Protein AF-A0AAN0JQT1-F1 (afdb_monomer_lite)

Secondary structure (DSSP, 8-state):
-EEE-HHHHHHHT--TTEEEEEEE--TT--HHHHHHHHHHHEEEEEETTEEEEEESSTTPEEEEEEETTT-PPPPTTS--HHHHHHHHHHHHSEEE-TTT--EEEE-SEEEEEE---TTSTTPPPPPHHHHT-

Structure (mmCIF, N/CA/C/O backbone):
data_AF-A0AAN0JQT1-F1
#
_entry.id   AF-A0AAN0JQT1-F1
#
loop_
_atom_site.group_PDB
_atom_site.id
_atom_site.type_symbol
_atom_site.label_atom_id
_atom_site.label_alt_id
_atom_site.label_comp_id
_atom_site.label_asym_id
_atom_site.label_entity_id
_atom_site.label_seq_id
_atom_site.pdbx_PDB_ins_code
_atom_site.Cartn_x
_atom_site.Cartn_y
_atom_site.Cartn_z
_atom_site.occupancy
_atom_site.B_iso_or_equiv
_atom_site.auth_seq_id
_atom_site.auth_comp_id
_atom_site.auth_asym_id
_atom_site.auth_atom_id
_atom_site.pdbx_PDB_model_num
ATOM 1 N N . MET A 1 1 ? -3.240 -10.268 -4.493 1.00 65.81 1 MET A N 1
ATOM 2 C CA . MET A 1 1 ? -3.786 -9.223 -5.390 1.00 65.81 1 MET A CA 1
ATOM 3 C C . MET A 1 1 ? -4.212 -9.905 -6.681 1.00 65.81 1 MET A C 1
ATOM 5 O O . MET A 1 1 ? -3.514 -10.810 -7.110 1.00 65.81 1 MET A O 1
ATOM 9 N N . VAL A 1 2 ? -5.335 -9.538 -7.304 1.00 66.88 2 VAL A N 1
ATOM 10 C CA . VAL A 1 2 ? -5.690 -10.120 -8.619 1.00 66.88 2 VAL A CA 1
ATOM 11 C C . VAL A 1 2 ? -5.024 -9.287 -9.711 1.00 66.88 2 VAL A C 1
ATOM 13 O O . VAL A 1 2 ? -5.159 -8.068 -9.679 1.00 66.88 2 VAL A O 1
ATOM 16 N N . ILE A 1 3 ? -4.295 -9.911 -10.641 1.00 67.81 3 ILE A N 1
ATOM 17 C CA . ILE A 1 3 ? -3.689 -9.232 -11.798 1.00 67.81 3 ILE A CA 1
ATOM 18 C C . ILE A 1 3 ? -4.340 -9.762 -13.075 1.00 67.81 3 ILE A C 1
ATOM 20 O O . ILE A 1 3 ? -4.344 -10.971 -13.293 1.00 67.81 3 ILE A O 1
ATOM 24 N N . SER A 1 4 ? -4.898 -8.877 -13.900 1.00 66.50 4 SER A N 1
ATOM 25 C CA . SER A 1 4 ? -5.534 -9.239 -15.175 1.00 66.50 4 SER A CA 1
ATOM 26 C C . SER A 1 4 ? -5.553 -8.042 -16.135 1.00 66.50 4 SER A C 1
ATOM 28 O O . SER A 1 4 ? -4.981 -6.993 -15.844 1.00 66.50 4 SER A O 1
ATOM 30 N N . ASP A 1 5 ? -6.196 -8.181 -17.288 1.00 66.06 5 ASP A N 1
ATOM 31 C CA . ASP A 1 5 ? -6.420 -7.072 -18.212 1.00 66.06 5 ASP A CA 1
ATOM 32 C C . ASP A 1 5 ? -7.371 -6.024 -17.596 1.00 66.06 5 ASP A C 1
ATOM 34 O O . ASP A 1 5 ? -8.374 -6.360 -16.951 1.00 66.06 5 ASP A O 1
ATOM 38 N N . ALA A 1 6 ? -7.070 -4.738 -17.810 1.00 65.88 6 ALA A N 1
ATOM 39 C CA . ALA A 1 6 ? -7.851 -3.618 -17.287 1.00 65.88 6 ALA A CA 1
ATOM 40 C C . ALA A 1 6 ? -9.333 -3.674 -17.694 1.00 65.88 6 ALA A C 1
ATOM 42 O O . ALA A 1 6 ? -10.205 -3.297 -16.907 1.00 65.88 6 ALA A O 1
ATOM 43 N N . SER A 1 7 ? -9.620 -4.127 -18.916 1.00 64.44 7 SER A N 1
ATOM 44 C CA . SER A 1 7 ? -10.976 -4.229 -19.459 1.00 64.44 7 SER A CA 1
ATOM 45 C C . SER A 1 7 ? -11.782 -5.359 -18.810 1.00 64.44 7 SER A C 1
ATOM 47 O O . SER A 1 7 ? -12.962 -5.174 -18.512 1.00 64.44 7 SER A O 1
ATOM 49 N N . VAL A 1 8 ? -11.134 -6.481 -18.482 1.00 65.81 8 VAL A N 1
ATOM 50 C CA . VAL A 1 8 ? -11.758 -7.627 -17.799 1.00 65.81 8 VAL A CA 1
ATOM 51 C C . VAL A 1 8 ? -12.119 -7.267 -16.358 1.00 65.81 8 VAL A C 1
ATOM 53 O O . VAL A 1 8 ? -13.237 -7.510 -15.911 1.00 65.81 8 VAL A O 1
ATOM 56 N N . ILE A 1 9 ? -11.201 -6.614 -15.645 1.00 67.44 9 ILE A N 1
ATOM 57 C CA . ILE A 1 9 ? -11.395 -6.235 -14.240 1.00 67.44 9 ILE A CA 1
ATOM 58 C C . ILE A 1 9 ? -12.515 -5.206 -14.072 1.00 67.44 9 ILE A C 1
ATOM 60 O O . ILE A 1 9 ? -13.310 -5.296 -13.138 1.00 67.44 9 ILE A O 1
ATOM 64 N N . LYS A 1 10 ? -12.591 -4.211 -14.962 1.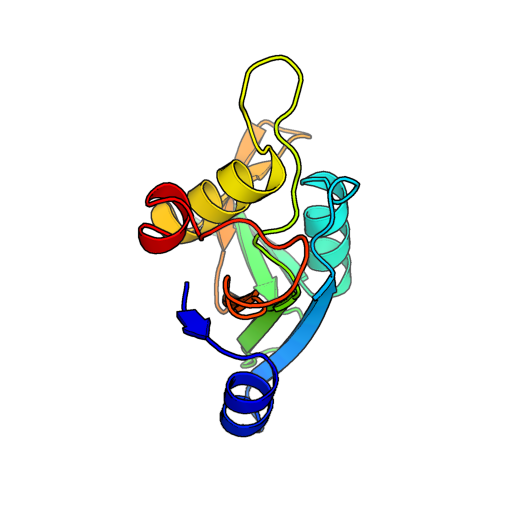00 65.00 10 LYS A N 1
ATOM 65 C CA . LYS A 1 10 ? -13.606 -3.151 -14.867 1.00 65.00 10 LYS A CA 1
ATOM 66 C C . LYS A 1 10 ? -15.032 -3.695 -14.997 1.00 65.00 10 LYS A C 1
ATOM 68 O O . LYS A 1 10 ? -15.920 -3.165 -14.334 1.00 65.00 10 LYS A O 1
ATOM 73 N N . ASN A 1 11 ? -15.232 -4.756 -15.780 1.00 62.44 11 ASN A N 1
ATOM 74 C CA . ASN A 1 11 ? -16.537 -5.403 -15.931 1.00 62.44 11 ASN A CA 1
ATOM 75 C C . ASN A 1 11 ? -16.936 -6.242 -14.705 1.00 62.44 11 ASN A C 1
ATOM 77 O O . ASN A 1 11 ? -18.116 -6.308 -14.385 1.00 62.44 11 ASN A O 1
ATOM 81 N N . ASP A 1 12 ? -15.975 -6.830 -13.989 1.00 63.16 12 ASP A N 1
ATOM 82 C CA . ASP A 1 12 ? -16.243 -7.722 -12.846 1.00 63.16 12 ASP A CA 1
ATOM 83 C C . ASP A 1 12 ? -16.406 -6.969 -11.504 1.00 63.16 12 ASP A C 1
ATOM 85 O O . ASP A 1 12 ? -16.898 -7.487 -10.499 1.00 63.16 12 ASP A O 1
ATOM 89 N N . LEU A 1 13 ? -16.010 -5.693 -11.470 1.00 66.94 13 LEU A N 1
ATOM 90 C CA . LEU A 1 13 ? -16.080 -4.844 -10.278 1.00 66.94 13 LEU A CA 1
ATOM 91 C C . LEU A 1 13 ? -17.415 -4.099 -10.099 1.00 66.94 13 LEU A C 1
ATOM 93 O O . LEU A 1 13 ? -17.560 -3.357 -9.126 1.00 66.94 13 LEU A O 1
ATOM 97 N N . SER A 1 14 ? -18.405 -4.291 -10.976 1.00 61.19 14 SER A N 1
ATOM 98 C CA . SER A 1 14 ? -19.648 -3.500 -11.013 1.00 61.19 14 SER A CA 1
ATOM 99 C C . SER A 1 14 ? -20.701 -3.852 -9.942 1.00 61.19 14 SER A C 1
ATOM 101 O O . SER A 1 14 ? -21.896 -3.654 -10.152 1.00 61.19 14 SER A O 1
ATOM 103 N N . THR A 1 15 ? -20.300 -4.358 -8.774 1.00 66.62 15 THR A N 1
ATOM 104 C CA . THR A 1 15 ? -21.221 -4.665 -7.663 1.00 66.62 15 THR A CA 1
ATOM 105 C C . THR A 1 15 ? -21.471 -3.437 -6.780 1.00 66.62 15 THR A C 1
ATOM 107 O O . THR A 1 15 ? -20.522 -2.745 -6.416 1.00 66.62 15 THR A O 1
ATOM 110 N N . VAL A 1 16 ? -22.722 -3.213 -6.356 1.00 65.75 16 VAL A N 1
ATOM 111 C CA . VAL A 1 16 ? -23.180 -2.032 -5.580 1.00 65.75 16 VAL A CA 1
ATOM 112 C C . VAL A 1 16 ? -22.394 -1.798 -4.272 1.00 65.75 16 VAL A C 1
ATOM 114 O O . VAL A 1 16 ? -22.278 -0.665 -3.801 1.00 65.75 16 VAL A O 1
ATOM 117 N N . GLU A 1 17 ? -21.801 -2.848 -3.703 1.00 80.38 17 GLU A N 1
ATOM 118 C CA . GLU A 1 17 ? -21.075 -2.813 -2.424 1.00 80.38 17 GLU A CA 1
ATOM 119 C C . GLU A 1 17 ? -19.594 -2.413 -2.540 1.00 80.38 17 GLU A C 1
ATOM 121 O O . GLU A 1 17 ? -18.923 -2.216 -1.523 1.00 80.38 17 GLU A O 1
ATOM 126 N N . LYS A 1 18 ? -19.064 -2.269 -3.763 1.00 84.38 18 LYS A N 1
ATOM 127 C CA . LYS A 1 18 ? -17.655 -1.932 -4.009 1.00 84.38 18 LYS A CA 1
ATOM 128 C C . LYS A 1 18 ? -17.524 -0.510 -4.547 1.00 84.38 18 LYS A C 1
ATOM 130 O O . LYS A 1 18 ? -18.144 -0.133 -5.537 1.00 84.38 18 LYS A O 1
ATOM 135 N N . LYS A 1 19 ? -16.654 0.287 -3.928 1.00 88.75 19 LYS A N 1
ATOM 136 C CA . LYS A 1 19 ? -16.169 1.554 -4.478 1.00 88.75 19 LYS A CA 1
ATOM 137 C C . LYS A 1 19 ? -14.829 1.300 -5.154 1.00 88.75 19 LYS A C 1
ATOM 139 O O . LYS A 1 19 ? -13.845 1.016 -4.480 1.00 88.75 19 LYS A O 1
ATOM 144 N N . VAL A 1 20 ? -14.783 1.432 -6.475 1.00 88.38 20 VAL A N 1
ATOM 145 C CA . VAL A 1 20 ? -13.533 1.321 -7.237 1.00 88.38 20 VAL A CA 1
ATOM 146 C C . VAL A 1 20 ? -12.851 2.683 -7.306 1.00 88.38 20 VAL A C 1
ATOM 148 O O . VAL A 1 20 ? -13.480 3.687 -7.649 1.00 88.38 20 VAL A O 1
ATOM 151 N N . VAL A 1 21 ? -11.562 2.713 -6.985 1.00 88.75 21 VAL A N 1
ATOM 152 C CA . VAL A 1 21 ? -10.700 3.890 -7.086 1.00 88.75 21 VAL A CA 1
ATOM 153 C C . VAL A 1 21 ? -9.506 3.537 -7.958 1.00 88.75 21 VAL A C 1
ATOM 155 O O . VAL A 1 21 ? -8.731 2.640 -7.633 1.00 88.75 21 VAL A O 1
ATOM 158 N N . GLY A 1 22 ? -9.361 4.255 -9.071 1.00 84.88 22 GLY A N 1
ATOM 159 C CA . GLY A 1 22 ? -8.228 4.106 -9.975 1.00 84.88 22 GLY A CA 1
ATOM 160 C C . GLY A 1 22 ? -6.960 4.756 -9.423 1.00 84.88 22 GLY A C 1
ATOM 161 O O . GLY A 1 22 ? -6.973 5.910 -8.987 1.00 84.88 22 GLY A O 1
ATOM 162 N N . LEU A 1 23 ? -5.859 4.019 -9.492 1.00 84.44 23 LEU A N 1
ATOM 163 C CA . LEU A 1 23 ? -4.500 4.475 -9.262 1.00 84.44 23 LEU A CA 1
ATOM 164 C C . LEU A 1 23 ? -3.683 4.141 -10.510 1.00 84.44 23 LEU A C 1
ATOM 166 O O . LEU A 1 23 ? -3.489 2.972 -10.823 1.00 84.44 23 LEU A O 1
ATOM 170 N N . ASN A 1 24 ? -3.187 5.157 -11.210 1.00 81.56 24 ASN A N 1
ATOM 171 C CA . ASN A 1 24 ? -2.213 4.936 -12.273 1.00 81.56 24 ASN A CA 1
ATOM 172 C C . ASN A 1 24 ? -0.828 4.745 -11.625 1.00 81.56 24 ASN A C 1
ATOM 174 O O . ASN A 1 24 ? -0.325 5.639 -10.932 1.00 81.56 24 ASN A O 1
ATOM 178 N N . VAL A 1 25 ? -0.264 3.544 -11.760 1.00 74.56 25 VAL A N 1
ATOM 179 C CA . VAL A 1 25 ? 1.033 3.186 -11.191 1.00 74.56 25 VAL A CA 1
ATOM 180 C C . VAL A 1 25 ? 2.108 3.434 -12.246 1.00 74.56 25 VAL A C 1
ATOM 182 O O . VAL A 1 25 ? 2.222 2.717 -13.228 1.00 74.56 25 VAL A O 1
ATOM 185 N N . SER A 1 26 ? 2.935 4.447 -12.008 1.00 73.19 26 SER A N 1
ATOM 186 C CA . SER A 1 26 ? 4.050 4.840 -12.870 1.00 73.19 26 SER A CA 1
ATOM 187 C C . SER A 1 26 ? 5.366 4.837 -12.086 1.00 73.19 26 SER A C 1
ATOM 189 O O . SER A 1 26 ? 5.381 4.616 -10.872 1.00 73.19 26 SER A O 1
ATOM 191 N N . SER A 1 27 ? 6.483 5.137 -12.753 1.00 66.12 27 SER A N 1
ATOM 192 C CA . SER A 1 27 ? 7.791 5.331 -12.107 1.00 66.12 27 SER A CA 1
ATOM 193 C C . SER A 1 27 ? 7.820 6.493 -11.103 1.00 66.12 27 SER A C 1
ATOM 195 O O . SER A 1 27 ? 8.666 6.501 -10.214 1.00 66.12 27 SER A O 1
ATOM 197 N N . ALA A 1 28 ? 6.872 7.433 -11.185 1.00 70.38 28 ALA A N 1
ATOM 198 C CA . ALA A 1 28 ? 6.717 8.524 -10.222 1.00 70.38 28 ALA A CA 1
ATOM 199 C C . ALA A 1 28 ? 5.774 8.182 -9.052 1.00 70.38 28 ALA A C 1
ATOM 201 O O . ALA A 1 28 ? 5.615 8.986 -8.132 1.00 70.38 28 ALA A O 1
ATOM 202 N N . THR A 1 29 ? 5.118 7.016 -9.069 1.00 80.12 29 THR A N 1
ATOM 203 C CA . THR A 1 29 ? 4.157 6.650 -8.025 1.00 80.12 29 THR A CA 1
ATOM 204 C C . THR A 1 29 ? 4.892 6.199 -6.766 1.00 80.12 29 THR A C 1
ATOM 206 O O . THR A 1 29 ? 5.554 5.162 -6.751 1.00 80.12 29 THR A O 1
ATOM 209 N N . THR A 1 30 ? 4.740 6.959 -5.683 1.00 86.31 30 THR A N 1
ATOM 210 C CA . THR A 1 30 ? 5.376 6.678 -4.393 1.00 86.31 30 THR A CA 1
ATOM 211 C C . THR A 1 30 ? 4.366 6.159 -3.356 1.00 86.31 30 THR A C 1
ATOM 213 O O . THR A 1 30 ? 3.160 6.390 -3.504 1.00 86.31 30 THR A O 1
ATOM 216 N N . PRO A 1 31 ? 4.812 5.460 -2.291 1.00 88.94 31 PRO A N 1
ATOM 217 C CA . PRO A 1 31 ? 3.937 5.033 -1.193 1.00 88.94 31 PRO A CA 1
ATOM 218 C C . PRO A 1 31 ? 3.101 6.171 -0.594 1.00 88.94 31 PRO A C 1
ATOM 220 O O . PRO A 1 31 ? 1.939 5.980 -0.251 1.00 88.94 31 PRO A O 1
ATOM 223 N N . GLU A 1 32 ? 3.656 7.379 -0.538 1.00 89.06 32 GLU A N 1
ATOM 224 C CA . GLU A 1 32 ? 2.999 8.560 0.016 1.00 89.06 32 GLU A CA 1
ATOM 225 C C . GLU A 1 32 ? 1.783 8.992 -0.822 1.00 89.06 32 GLU A C 1
ATOM 227 O O . GLU A 1 32 ? 0.788 9.461 -0.272 1.00 89.06 32 GLU A O 1
ATOM 232 N N . LEU A 1 33 ? 1.807 8.794 -2.148 1.00 88.62 33 LEU A N 1
ATOM 233 C CA . LEU A 1 33 ? 0.634 9.035 -2.998 1.00 88.62 33 LEU A CA 1
ATOM 234 C C . LEU A 1 33 ? -0.494 8.044 -2.704 1.00 88.62 33 LEU A C 1
ATOM 236 O O . LEU A 1 33 ? -1.663 8.428 -2.729 1.00 88.62 33 LEU A O 1
ATOM 240 N N . LEU A 1 34 ? -0.156 6.788 -2.408 1.00 90.19 34 LEU A N 1
ATOM 241 C CA . LEU A 1 34 ? -1.138 5.785 -2.010 1.00 90.19 34 LEU A CA 1
ATOM 242 C C . LEU A 1 34 ? -1.731 6.105 -0.629 1.00 90.19 34 LEU A C 1
ATOM 244 O O . LEU A 1 34 ? -2.948 6.053 -0.473 1.00 90.19 34 LEU A O 1
ATOM 248 N N . LEU A 1 35 ? -0.904 6.518 0.336 1.00 92.62 35 LEU A N 1
ATOM 249 C CA . LEU A 1 35 ? -1.375 6.970 1.651 1.00 92.62 35 LEU A CA 1
ATOM 250 C C . LEU A 1 35 ? -2.351 8.149 1.531 1.00 92.62 35 LEU A C 1
ATOM 252 O O . LEU A 1 35 ? -3.447 8.081 2.071 1.00 92.62 35 LEU A O 1
ATOM 256 N N . LYS A 1 36 ? -2.046 9.153 0.697 1.00 91.69 36 LYS A N 1
ATOM 257 C CA . LYS A 1 36 ? -2.981 10.261 0.418 1.00 91.69 36 LYS A CA 1
ATOM 258 C C . LYS A 1 36 ? -4.319 9.795 -0.161 1.00 91.69 36 LYS A C 1
ATOM 260 O O . LYS A 1 36 ? -5.348 10.427 0.074 1.00 91.69 36 LYS A O 1
ATOM 265 N N . ARG A 1 37 ? -4.330 8.717 -0.956 1.00 91.75 37 ARG A N 1
ATOM 266 C CA . ARG A 1 37 ? -5.584 8.117 -1.443 1.00 91.75 37 ARG A CA 1
ATOM 267 C C . ARG A 1 37 ? -6.342 7.450 -0.305 1.00 91.75 37 ARG A C 1
ATOM 269 O O . ARG A 1 37 ? -7.556 7.615 -0.244 1.00 91.75 37 ARG A O 1
ATOM 276 N N . PHE A 1 38 ? -5.656 6.739 0.585 1.00 93.88 38 PHE A N 1
ATOM 277 C CA . PHE A 1 38 ? -6.297 6.191 1.773 1.00 93.88 38 PHE A CA 1
ATOM 278 C C . PHE A 1 38 ? -6.896 7.284 2.647 1.00 93.88 38 PHE A C 1
ATOM 280 O O . PHE A 1 38 ? -8.078 7.191 2.945 1.00 93.88 38 PHE A O 1
ATOM 287 N N . ASP A 1 39 ? -6.165 8.356 2.937 1.00 93.25 39 ASP A N 1
ATOM 288 C CA . ASP A 1 39 ? -6.665 9.466 3.759 1.00 93.25 39 ASP A CA 1
ATOM 289 C C . ASP A 1 39 ? -7.912 10.140 3.158 1.00 93.25 39 ASP A C 1
ATOM 291 O O . ASP A 1 39 ? -8.736 10.698 3.876 1.00 93.25 39 ASP A O 1
ATOM 295 N N . HIS A 1 40 ? -8.077 10.083 1.833 1.00 94.75 40 HIS A N 1
ATOM 296 C CA . HIS A 1 40 ? -9.256 10.620 1.156 1.00 94.75 40 HIS A CA 1
ATOM 297 C C . HIS A 1 40 ? -10.485 9.692 1.211 1.00 94.75 40 HIS A C 1
ATOM 299 O O . HIS A 1 40 ? -11.614 10.178 1.191 1.00 94.75 40 HIS A O 1
ATOM 305 N N . TYR A 1 41 ? -10.292 8.368 1.222 1.00 95.25 41 TYR A N 1
ATOM 306 C CA . TYR A 1 41 ? -11.383 7.383 1.104 1.00 95.25 41 TYR A CA 1
ATOM 307 C C . TYR A 1 41 ? -11.638 6.558 2.373 1.00 95.25 41 TYR A C 1
ATOM 309 O O . TYR A 1 41 ? -12.640 5.840 2.444 1.00 95.25 41 TYR A O 1
ATOM 317 N N . CYS A 1 42 ? -10.719 6.605 3.331 1.00 96.31 42 CYS A N 1
ATOM 318 C CA . CYS A 1 42 ? -10.694 5.772 4.522 1.00 96.31 42 CYS A CA 1
ATOM 319 C C . CYS A 1 42 ? -10.592 6.619 5.788 1.00 96.31 42 CYS A C 1
ATOM 321 O O . CYS A 1 42 ? -10.156 7.766 5.778 1.00 96.31 42 CYS A O 1
ATOM 323 N N . GLU A 1 43 ? -10.954 5.996 6.900 1.00 96.31 43 GLU A N 1
ATOM 324 C CA . GLU A 1 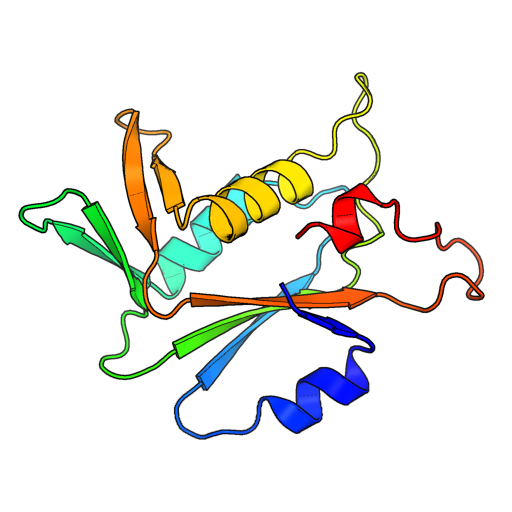43 ? -10.804 6.533 8.243 1.00 96.31 43 GLU A CA 1
ATOM 325 C C . GLU A 1 43 ? -9.979 5.579 9.097 1.00 96.31 43 GLU A C 1
ATOM 327 O O . GLU A 1 43 ? -10.098 4.355 8.980 1.00 96.31 43 GLU A O 1
ATOM 332 N N . TYR A 1 44 ? -9.197 6.155 10.006 1.00 95.75 44 TYR A N 1
ATOM 333 C CA . TYR A 1 44 ? -8.458 5.425 11.027 1.00 95.75 44 TYR A CA 1
ATOM 334 C C . TYR A 1 44 ? -9.285 5.373 12.309 1.00 95.75 44 TYR A C 1
ATOM 336 O O . TYR A 1 44 ? -9.760 6.394 12.807 1.00 95.75 44 TYR A O 1
ATOM 344 N N . LYS A 1 45 ? -9.443 4.177 12.869 1.00 94.56 45 LYS A N 1
ATOM 345 C CA . LYS A 1 45 ? -10.183 3.926 14.104 1.00 94.56 45 LYS A CA 1
ATOM 346 C C . LYS A 1 45 ? -9.289 3.173 15.073 1.00 94.56 45 LYS A C 1
ATOM 348 O O . LYS A 1 45 ? -8.602 2.225 14.699 1.00 94.56 45 LYS A O 1
ATOM 353 N N . ARG A 1 46 ? -9.292 3.603 16.334 1.00 94.00 46 ARG A N 1
ATOM 354 C CA . ARG A 1 46 ? -8.623 2.866 17.408 1.00 94.00 46 ARG A CA 1
ATOM 355 C C . ARG A 1 46 ? -9.504 1.696 17.823 1.00 94.00 46 ARG A C 1
ATOM 357 O O . ARG A 1 46 ? -10.671 1.888 18.150 1.00 94.00 46 ARG A O 1
ATOM 364 N N . ALA A 1 47 ? -8.924 0.509 17.817 1.00 90.31 47 ALA A N 1
ATOM 365 C CA . ALA A 1 47 ? -9.522 -0.731 18.269 1.00 90.31 47 ALA A CA 1
ATOM 366 C C . ALA A 1 47 ? -8.664 -1.337 19.398 1.00 90.31 47 ALA A C 1
ATOM 368 O O . ALA A 1 47 ? -7.495 -0.972 19.553 1.00 90.31 47 ALA A O 1
ATOM 369 N N . PRO A 1 48 ? -9.204 -2.275 20.195 1.00 90.19 48 PRO A N 1
ATOM 370 C CA . PRO A 1 48 ? -8.448 -2.924 21.271 1.00 90.19 48 PRO A CA 1
ATOM 371 C C . PRO A 1 48 ? -7.162 -3.623 20.801 1.00 90.19 48 PRO A C 1
ATOM 373 O O . PRO A 1 48 ? -6.218 -3.762 21.569 1.00 90.19 48 PRO A O 1
ATOM 376 N N . ASN A 1 49 ? -7.121 -4.051 19.537 1.00 87.88 49 ASN A N 1
ATOM 377 C CA . ASN A 1 49 ? -5.997 -4.740 18.902 1.00 87.88 49 ASN A CA 1
ATOM 378 C C . ASN A 1 49 ? -5.064 -3.812 18.097 1.00 87.88 49 ASN A C 1
ATOM 380 O O . ASN A 1 49 ? -4.156 -4.307 17.433 1.00 87.88 49 ASN A O 1
ATOM 384 N N . GLY A 1 50 ? -5.268 -2.492 18.142 1.00 92.19 50 GLY A N 1
ATOM 385 C CA . GLY A 1 50 ? -4.429 -1.516 17.445 1.00 92.19 50 GLY A CA 1
ATOM 386 C C . GLY A 1 50 ? -5.224 -0.520 16.609 1.00 92.19 50 GLY A C 1
ATOM 387 O O . GLY A 1 50 ? -6.391 -0.237 16.877 1.00 92.19 50 GLY A O 1
ATOM 388 N N . VAL A 1 51 ? -4.577 0.057 15.599 1.00 96.81 51 VAL A N 1
ATOM 389 C CA . VAL A 1 51 ? -5.222 1.000 14.680 1.00 96.81 51 VAL A CA 1
ATOM 390 C C . VAL A 1 51 ? -5.734 0.235 13.466 1.00 96.81 51 VAL A C 1
ATOM 392 O O . VAL A 1 51 ? -4.996 -0.530 12.846 1.00 96.81 51 VAL A O 1
ATOM 395 N N . VAL A 1 52 ? -6.998 0.456 13.120 1.00 96.62 52 VAL A N 1
ATOM 396 C CA . VAL A 1 52 ? -7.640 -0.115 11.935 1.00 96.62 52 VAL A CA 1
ATOM 397 C C . VAL A 1 52 ? -7.976 1.009 10.969 1.00 96.62 52 VAL A C 1
ATOM 399 O O . VAL A 1 52 ? -8.576 2.007 11.361 1.00 96.62 52 VAL A O 1
ATOM 402 N N . MET A 1 53 ? -7.616 0.842 9.704 1.00 96.69 53 MET A N 1
ATOM 403 C CA . MET A 1 53 ? -8.012 1.721 8.615 1.00 96.69 53 MET A CA 1
ATOM 404 C C . MET A 1 53 ? -9.011 1.003 7.714 1.00 96.69 53 MET A C 1
ATOM 406 O O . MET A 1 53 ? -8.745 -0.093 7.217 1.00 96.69 53 MET A O 1
ATOM 410 N N . ALA A 1 54 ? -10.157 1.632 7.481 1.00 96.19 54 ALA A N 1
ATOM 411 C CA . ALA A 1 54 ? -11.208 1.077 6.638 1.00 96.19 54 ALA A CA 1
ATOM 412 C C . ALA A 1 54 ? -11.927 2.185 5.855 1.00 96.19 54 ALA A C 1
ATOM 414 O O . ALA A 1 54 ? -11.853 3.348 6.257 1.00 96.19 54 ALA A O 1
ATOM 415 N N . PRO A 1 55 ? -12.655 1.860 4.772 1.00 96.19 55 PRO A N 1
ATOM 416 C CA . PRO A 1 55 ? -13.403 2.849 4.004 1.00 96.19 55 PRO A CA 1
ATOM 417 C C . PRO A 1 55 ? -14.371 3.637 4.892 1.00 96.19 55 PRO A C 1
ATOM 419 O O . PRO A 1 55 ? -15.085 3.045 5.706 1.00 96.19 55 PRO A O 1
ATOM 422 N N . SER A 1 56 ? -14.429 4.958 4.703 1.00 95.00 56 SER A N 1
ATOM 423 C CA . SER A 1 56 ? -15.312 5.848 5.478 1.00 95.00 56 SER A CA 1
ATOM 424 C C . SER A 1 56 ? -16.793 5.521 5.255 1.00 95.00 56 SER A C 1
ATOM 426 O O . SER A 1 56 ? -17.638 5.732 6.121 1.00 95.00 56 SER A O 1
ATOM 428 N N . GLN A 1 57 ? -17.128 4.960 4.087 1.00 90.75 57 GLN A N 1
ATOM 429 C CA . GLN A 1 57 ? -18.479 4.488 3.793 1.00 90.75 57 GLN A CA 1
ATOM 430 C C . GLN A 1 57 ? -18.739 3.149 4.498 1.00 90.75 57 GLN A C 1
ATOM 432 O O . GLN A 1 57 ? -18.157 2.120 4.150 1.00 90.75 57 GLN A O 1
ATOM 437 N N . LEU A 1 58 ? -19.652 3.167 5.472 1.00 88.50 58 LEU A N 1
ATOM 438 C CA . LEU A 1 58 ? -20.092 1.982 6.208 1.00 88.50 58 LEU A CA 1
ATOM 439 C C . LEU A 1 58 ? -20.603 0.880 5.271 1.00 88.50 58 LEU A C 1
ATOM 441 O O . LEU A 1 58 ? -21.332 1.141 4.316 1.00 88.50 58 LEU A O 1
ATOM 445 N N . GLY A 1 59 ? -20.203 -0.360 5.562 1.00 86.25 59 GLY A N 1
ATOM 446 C CA . GLY A 1 59 ? -20.625 -1.552 4.823 1.00 86.25 59 GLY A CA 1
ATOM 447 C C . GLY A 1 59 ? -20.018 -1.710 3.427 1.00 86.25 59 GLY A C 1
AT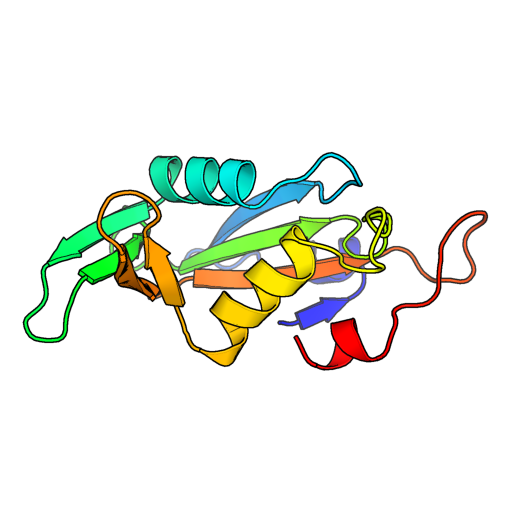OM 448 O O . GLY A 1 59 ? -20.254 -2.733 2.794 1.00 86.25 59 GLY A O 1
ATOM 449 N N . LYS A 1 60 ? -19.219 -0.751 2.942 1.00 89.88 60 LYS A N 1
ATOM 450 C CA . LYS A 1 60 ? -18.625 -0.824 1.604 1.00 89.88 60 LYS A CA 1
ATOM 451 C C . LYS A 1 60 ? -17.184 -1.303 1.613 1.00 89.88 60 LYS A C 1
ATOM 453 O O . LYS A 1 60 ? -16.421 -1.059 2.549 1.00 89.88 60 LYS A O 1
ATOM 458 N N . TRP A 1 61 ? -16.825 -1.944 0.509 1.00 91.62 61 TRP A N 1
ATOM 459 C CA . TRP A 1 61 ? -15.458 -2.307 0.170 1.00 91.62 61 TRP A CA 1
ATOM 460 C C . TRP A 1 61 ? -14.826 -1.229 -0.702 1.00 91.62 61 TRP A C 1
ATOM 462 O O . TRP A 1 61 ? -15.461 -0.713 -1.621 1.00 91.62 61 TRP A O 1
ATOM 472 N N . LEU A 1 62 ? -13.561 -0.911 -0.450 1.00 92.25 62 LEU A N 1
ATOM 473 C CA . LEU A 1 62 ? -12.739 -0.110 -1.348 1.00 92.25 62 LEU A CA 1
ATOM 474 C C . LEU A 1 62 ? -11.897 -1.048 -2.208 1.00 92.25 62 LEU A C 1
ATOM 476 O O . LEU A 1 62 ? -11.177 -1.898 -1.691 1.00 92.25 62 LEU A O 1
ATOM 480 N N . VAL A 1 63 ? -11.961 -0.870 -3.520 1.00 90.50 63 VAL A N 1
ATOM 481 C CA . VAL A 1 63 ? -11.099 -1.573 -4.467 1.00 90.50 63 VAL A CA 1
ATOM 482 C C . VAL A 1 63 ? -10.144 -0.565 -5.079 1.00 90.50 63 VAL A C 1
ATOM 484 O O . VAL A 1 63 ? -10.566 0.342 -5.795 1.00 90.50 63 VAL A O 1
ATOM 487 N N . LEU A 1 64 ? -8.855 -0.733 -4.810 1.00 89.50 64 LEU A N 1
ATOM 488 C CA . LEU A 1 64 ? -7.798 0.009 -5.478 1.00 89.50 64 LEU A CA 1
ATOM 489 C C . LEU A 1 64 ? -7.427 -0.696 -6.776 1.00 89.50 64 LEU A C 1
ATOM 491 O O . LEU A 1 64 ? -6.865 -1.791 -6.767 1.00 89.50 64 LEU A O 1
ATOM 495 N N . PHE A 1 65 ? -7.759 -0.045 -7.884 1.00 88.12 65 PHE A N 1
ATOM 496 C CA . PHE A 1 65 ? -7.424 -0.488 -9.226 1.00 88.12 65 PHE A CA 1
ATOM 497 C C . PHE A 1 65 ? -6.088 0.131 -9.643 1.00 88.12 65 PHE A C 1
ATOM 499 O O . PHE A 1 65 ? -6.026 1.313 -9.971 1.00 88.12 65 PHE A O 1
ATOM 506 N N . CYS A 1 66 ? -5.022 -0.657 -9.586 1.00 86.88 66 CYS A N 1
ATOM 507 C CA . CYS A 1 66 ? -3.664 -0.273 -9.942 1.00 86.88 66 CYS A CA 1
ATOM 508 C C . CYS A 1 66 ? -3.417 -0.533 -11.431 1.00 86.88 66 CYS A C 1
ATOM 510 O O . CYS A 1 66 ? -3.092 -1.655 -11.810 1.00 86.88 66 CYS A O 1
ATOM 512 N N . ASP A 1 67 ? -3.566 0.494 -12.260 1.00 83.25 67 ASP A N 1
ATOM 513 C CA . ASP A 1 67 ? -3.267 0.414 -13.691 1.00 83.25 67 ASP A CA 1
ATOM 514 C C . ASP A 1 67 ? -1.755 0.499 -13.939 1.00 83.25 67 ASP A C 1
ATOM 516 O O . ASP A 1 67 ? -1.044 1.171 -13.192 1.00 83.25 67 ASP A O 1
ATOM 520 N N . GLU A 1 68 ? -1.274 -0.172 -14.982 1.00 78.62 68 GLU A N 1
ATOM 521 C CA . GLU A 1 68 ? 0.138 -0.215 -15.394 1.00 78.62 68 GLU A CA 1
ATOM 522 C C . GLU A 1 68 ? 1.139 -0.658 -14.305 1.00 78.62 68 GLU A C 1
ATOM 524 O O . GLU A 1 68 ? 2.283 -0.205 -14.252 1.00 78.62 68 GLU A O 1
ATOM 529 N N . ILE A 1 69 ? 0.759 -1.614 -13.451 1.00 76.12 69 ILE A N 1
ATOM 530 C CA . ILE A 1 69 ? 1.575 -2.032 -12.294 1.00 76.12 69 ILE A CA 1
ATOM 531 C C . ILE A 1 69 ? 2.986 -2.556 -12.650 1.00 76.12 69 ILE A C 1
ATOM 533 O O . ILE A 1 69 ? 3.866 -2.622 -11.789 1.00 76.12 69 ILE A O 1
ATOM 537 N N . ASN A 1 70 ? 3.230 -2.909 -13.916 1.00 71.25 70 ASN A N 1
ATOM 538 C CA . ASN A 1 70 ? 4.526 -3.350 -14.438 1.00 71.25 70 ASN A CA 1
ATOM 539 C C . ASN A 1 70 ? 5.468 -2.214 -14.885 1.00 71.25 70 ASN A C 1
ATOM 541 O O . ASN A 1 70 ? 6.595 -2.508 -15.287 1.00 71.25 70 ASN A O 1
ATOM 545 N N . LEU A 1 71 ? 5.044 -0.948 -14.837 1.00 72.00 71 LEU A N 1
ATOM 546 C CA . LEU A 1 71 ? 5.864 0.197 -15.247 1.00 72.00 71 LEU A CA 1
ATOM 547 C C . LEU A 1 71 ? 6.880 0.746 -14.234 1.00 72.00 71 LEU A C 1
ATOM 549 O O . LEU A 1 71 ? 7.837 1.356 -14.709 1.00 72.00 71 LEU A O 1
ATOM 553 N N . PRO A 1 72 ? 6.749 0.602 -12.897 1.00 68.00 72 PRO A N 1
ATOM 554 C CA . PRO A 1 72 ? 7.692 1.230 -11.977 1.00 68.00 72 PRO A CA 1
ATOM 555 C C . PRO A 1 72 ? 9.139 0.840 -12.271 1.00 68.00 72 PRO A C 1
ATOM 557 O O . PRO A 1 72 ? 9.506 -0.340 -12.230 1.00 68.00 72 PRO A O 1
ATOM 560 N N . ASP A 1 73 ? 9.967 1.843 -12.547 1.00 67.44 73 ASP A N 1
ATOM 561 C CA . ASP A 1 73 ? 11.389 1.629 -12.747 1.00 67.44 73 ASP A CA 1
ATOM 562 C C . ASP A 1 73 ? 12.063 1.175 -11.452 1.00 67.44 73 ASP A C 1
ATOM 564 O O . ASP A 1 73 ? 11.593 1.402 -10.334 1.00 67.44 73 ASP A O 1
ATOM 568 N N . LEU A 1 74 ? 13.183 0.483 -11.623 1.00 69.00 74 LEU A N 1
ATOM 569 C CA . LEU A 1 74 ? 14.047 0.133 -10.512 1.00 69.00 74 LEU A CA 1
ATOM 570 C C . LEU A 1 74 ? 14.749 1.409 -10.047 1.00 69.00 74 LEU A C 1
ATOM 572 O O . LEU A 1 74 ? 15.396 2.085 -10.846 1.00 69.00 74 LEU A O 1
ATOM 576 N N . GLU A 1 75 ? 14.667 1.719 -8.755 1.00 71.00 75 GLU A N 1
ATOM 577 C CA . GLU A 1 75 ? 15.542 2.738 -8.179 1.00 71.00 75 GLU A CA 1
ATOM 578 C C . GLU A 1 75 ? 17.010 2.285 -8.250 1.00 71.00 75 GLU A C 1
ATOM 580 O O . GLU A 1 75 ? 17.309 1.125 -8.543 1.00 71.00 75 GLU A O 1
ATO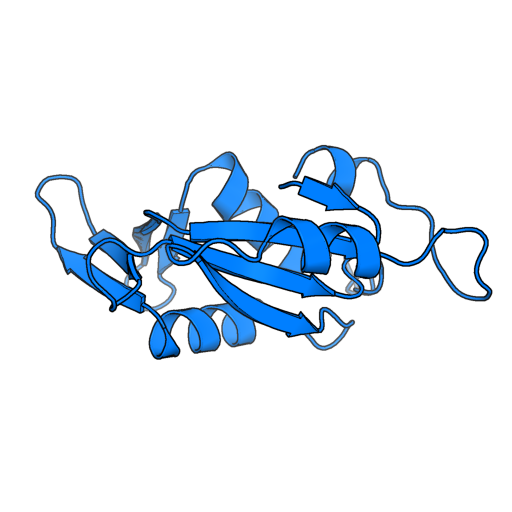M 585 N N . LYS A 1 76 ? 17.938 3.189 -7.910 1.00 67.19 76 LYS A N 1
ATOM 586 C CA . LYS A 1 76 ? 19.401 2.982 -7.928 1.00 67.19 76 LYS A CA 1
ATOM 587 C C . LYS A 1 76 ? 19.871 1.633 -7.354 1.00 67.19 76 LYS A C 1
ATOM 589 O O . LYS A 1 76 ? 20.891 1.111 -7.787 1.00 67.19 76 LYS A O 1
ATOM 594 N N . TYR A 1 77 ? 19.131 1.074 -6.397 1.00 74.25 77 TYR A N 1
ATOM 595 C CA . TYR A 1 77 ? 19.454 -0.179 -5.709 1.00 74.25 77 TYR A CA 1
ATOM 596 C C . TYR A 1 77 ? 18.578 -1.376 -6.124 1.00 74.25 77 TYR A C 1
ATOM 598 O O . TYR A 1 77 ? 18.538 -2.380 -5.419 1.00 74.25 77 TYR A O 1
ATOM 606 N N . GLY A 1 78 ? 17.852 -1.298 -7.244 1.00 68.88 78 GLY A N 1
ATOM 607 C CA . GLY A 1 78 ? 17.066 -2.425 -7.762 1.00 68.88 78 GLY A CA 1
ATOM 608 C C . GLY A 1 78 ? 15.721 -2.656 -7.061 1.00 68.88 78 GLY A C 1
ATOM 609 O O . GLY A 1 78 ? 15.141 -3.741 -7.188 1.00 68.88 78 GLY A O 1
ATOM 610 N N . THR A 1 79 ? 15.220 -1.663 -6.322 1.00 72.31 79 THR A N 1
ATOM 611 C CA . THR A 1 79 ? 13.970 -1.758 -5.553 1.00 72.31 79 THR A CA 1
ATOM 612 C C . THR A 1 79 ? 12.870 -0.920 -6.197 1.00 72.31 79 THR A C 1
ATOM 614 O O . THR A 1 79 ? 13.104 0.209 -6.610 1.00 72.31 79 THR A O 1
ATOM 617 N N . GLN A 1 80 ? 11.655 -1.466 -6.245 1.00 78.88 80 GLN A N 1
ATOM 618 C CA . GLN A 1 80 ? 10.440 -0.746 -6.627 1.00 78.88 80 GLN A CA 1
ATOM 619 C C . GLN A 1 80 ? 9.644 -0.440 -5.353 1.00 78.88 80 GLN A C 1
ATOM 621 O O . GLN A 1 80 ? 8.909 -1.297 -4.858 1.00 78.88 80 GLN A O 1
ATOM 626 N N . ARG A 1 81 ? 9.815 0.758 -4.778 1.00 83.06 81 ARG A N 1
ATOM 627 C CA . ARG A 1 81 ? 9.261 1.101 -3.450 1.00 83.06 81 ARG A CA 1
ATOM 628 C C . ARG A 1 81 ? 7.752 0.887 -3.352 1.00 83.06 81 ARG A C 1
ATOM 630 O O . ARG A 1 81 ? 7.295 0.259 -2.401 1.00 83.06 81 ARG A O 1
ATOM 637 N N . ILE A 1 82 ? 6.990 1.348 -4.346 1.00 84.56 82 ILE A N 1
ATOM 638 C CA . ILE A 1 82 ? 5.530 1.188 -4.365 1.00 84.56 82 ILE A CA 1
ATOM 639 C C . ILE A 1 82 ? 5.105 -0.282 -4.433 1.00 84.56 82 ILE A C 1
ATOM 641 O O . ILE A 1 82 ? 4.189 -0.686 -3.725 1.00 84.56 82 ILE A O 1
ATOM 645 N N . ILE A 1 83 ? 5.812 -1.110 -5.206 1.00 83.69 83 ILE A N 1
ATOM 646 C CA . ILE A 1 83 ? 5.515 -2.543 -5.322 1.00 83.69 83 ILE A CA 1
ATOM 647 C C . ILE A 1 83 ? 5.823 -3.269 -4.013 1.00 83.69 83 ILE A C 1
ATOM 649 O O . ILE A 1 83 ? 5.021 -4.076 -3.548 1.00 83.69 83 ILE A O 1
ATOM 653 N N . SER A 1 84 ? 6.944 -2.940 -3.368 1.00 85.75 84 SER A N 1
ATOM 654 C CA . SER A 1 84 ? 7.280 -3.465 -2.041 1.00 85.75 84 SER A CA 1
ATOM 655 C C . SER A 1 84 ? 6.242 -3.078 -0.988 1.00 85.75 84 SER A C 1
ATOM 657 O O . SER A 1 84 ? 5.895 -3.906 -0.147 1.00 85.75 84 SER A O 1
ATOM 659 N N . PHE A 1 85 ? 5.728 -1.850 -1.052 1.00 89.31 85 PHE A N 1
ATOM 660 C CA . PHE A 1 85 ? 4.705 -1.360 -0.135 1.00 89.31 85 PHE A CA 1
ATOM 661 C C . PHE A 1 85 ? 3.348 -2.041 -0.358 1.00 89.31 85 PHE A C 1
ATOM 663 O O . PHE A 1 85 ? 2.753 -2.546 0.590 1.00 89.31 85 PHE A O 1
ATOM 670 N N . LEU A 1 86 ? 2.900 -2.166 -1.612 1.00 88.25 86 LEU A N 1
ATOM 671 C CA . LEU A 1 86 ? 1.703 -2.942 -1.954 1.00 88.25 86 LEU A CA 1
ATOM 672 C C . LEU A 1 86 ? 1.829 -4.394 -1.475 1.00 88.25 86 LEU A C 1
ATOM 674 O O . LEU A 1 86 ? 0.897 -4.927 -0.876 1.00 88.25 86 LEU A O 1
ATOM 678 N N . ARG A 1 87 ? 3.006 -5.013 -1.647 1.00 86.75 87 ARG A N 1
ATOM 679 C CA . ARG A 1 87 ? 3.279 -6.363 -1.135 1.00 86.75 87 ARG A CA 1
ATOM 680 C C . ARG A 1 87 ? 3.134 -6.450 0.370 1.00 86.75 87 ARG A C 1
ATOM 682 O O . ARG A 1 87 ? 2.578 -7.426 0.861 1.00 86.75 87 ARG A O 1
ATOM 689 N N . GLN A 1 88 ? 3.664 -5.469 1.095 1.00 90.56 88 GLN A N 1
ATOM 690 C CA . GLN A 1 88 ? 3.552 -5.432 2.546 1.00 90.56 88 GLN A CA 1
ATOM 691 C C . GLN A 1 88 ? 2.081 -5.432 2.959 1.00 90.56 88 GLN A C 1
ATOM 693 O O . GLN A 1 88 ? 1.678 -6.283 3.748 1.00 90.56 88 GLN A O 1
ATOM 698 N N . ILE A 1 89 ? 1.284 -4.542 2.365 1.00 92.69 89 ILE A N 1
ATOM 699 C CA . ILE A 1 89 ? -0.133 -4.408 2.692 1.00 92.69 89 ILE A CA 1
ATOM 700 C C . ILE A 1 89 ? -0.896 -5.693 2.377 1.00 92.69 89 ILE A C 1
ATOM 702 O O . ILE A 1 89 ? -1.638 -6.176 3.227 1.00 92.69 89 ILE A O 1
ATOM 706 N N . VAL A 1 90 ? -0.701 -6.279 1.194 1.00 88.81 90 VAL A N 1
ATOM 707 C CA . VAL A 1 90 ? -1.453 -7.481 0.810 1.00 88.81 90 VAL A CA 1
ATOM 708 C C . VAL A 1 90 ? -1.018 -8.706 1.614 1.00 88.81 90 VAL A C 1
ATOM 710 O O . VAL A 1 90 ? -1.865 -9.467 2.072 1.00 88.81 90 VAL A O 1
ATOM 713 N N . LYS A 1 91 ? 0.289 -8.895 1.830 1.00 89.69 91 LYS A N 1
ATOM 714 C CA . LYS A 1 91 ? 0.811 -10.068 2.543 1.00 89.69 91 LYS A CA 1
ATOM 715 C C . LYS A 1 91 ? 0.538 -10.019 4.044 1.00 89.69 91 LYS A C 1
ATOM 717 O O . LYS A 1 91 ? 0.276 -11.056 4.646 1.00 89.69 91 LYS A O 1
ATOM 722 N N . HIS A 1 92 ? 0.675 -8.846 4.652 1.00 93.19 92 HIS A N 1
ATOM 723 C CA . HIS A 1 92 ? 0.612 -8.691 6.105 1.00 93.19 92 HIS A CA 1
ATOM 724 C C . HIS A 1 92 ? -0.697 -8.059 6.590 1.00 93.19 92 HIS A C 1
ATOM 726 O O . HIS A 1 92 ? -0.911 -7.981 7.794 1.00 93.19 92 HIS A O 1
ATOM 732 N N . GLY A 1 93 ? -1.576 -7.623 5.684 1.00 94.00 93 GLY A N 1
ATOM 733 C CA . GLY A 1 93 ? -2.861 -7.018 6.036 1.00 94.00 93 GLY A CA 1
ATOM 734 C C . GLY A 1 93 ? -2.737 -5.616 6.634 1.00 94.00 93 GLY A C 1
ATOM 735 O O . GLY A 1 93 ? -3.623 -5.186 7.368 1.00 94.00 93 GLY A O 1
ATOM 736 N N . GLY A 1 94 ? -1.646 -4.897 6.360 1.00 95.12 94 GLY A N 1
ATOM 737 C CA . GLY A 1 94 ? -1.404 -3.594 6.970 1.00 95.12 94 GLY A CA 1
ATOM 738 C C . GLY A 1 94 ? -0.050 -2.979 6.641 1.00 95.12 94 GLY A C 1
ATOM 739 O O . GLY A 1 94 ? 0.728 -3.507 5.844 1.00 95.12 94 GLY A O 1
ATOM 740 N N . PHE A 1 95 ? 0.227 -1.839 7.261 1.00 96.12 95 PHE A N 1
ATOM 741 C CA . PHE A 1 95 ? 1.485 -1.112 7.127 1.00 96.12 95 PHE A CA 1
ATOM 742 C C . PHE A 1 95 ? 1.832 -0.369 8.418 1.00 96.12 95 PHE A C 1
ATOM 744 O O . PHE A 1 95 ? 0.991 -0.195 9.294 1.00 96.12 95 PHE A O 1
ATOM 751 N N . TYR A 1 96 ? 3.078 0.087 8.532 1.00 94.69 96 TYR A N 1
ATOM 752 C CA . TYR A 1 96 ? 3.486 0.962 9.628 1.00 94.69 96 TYR A CA 1
ATOM 753 C C . TYR A 1 96 ? 3.257 2.424 9.259 1.00 94.69 96 TYR A C 1
ATOM 755 O O . TYR A 1 96 ? 3.718 2.879 8.210 1.00 94.69 96 TYR A O 1
ATOM 763 N N . SER A 1 97 ? 2.578 3.156 10.137 1.00 92.06 97 SER A N 1
ATOM 764 C CA . SER A 1 97 ? 2.435 4.603 10.034 1.00 92.06 97 SER A CA 1
ATOM 765 C C . SER A 1 97 ? 3.804 5.280 10.115 1.00 92.06 97 SER A C 1
ATOM 767 O O . SER A 1 97 ? 4.629 4.962 10.974 1.00 92.06 97 SER A O 1
ATOM 769 N N . THR A 1 98 ? 4.057 6.238 9.227 1.00 89.06 98 THR A N 1
ATOM 770 C CA . THR A 1 98 ? 5.317 6.989 9.220 1.00 89.06 98 THR A CA 1
ATOM 771 C C . THR A 1 98 ? 5.376 8.060 10.305 1.00 89.06 98 THR A C 1
ATOM 773 O O . THR A 1 98 ? 6.465 8.547 10.589 1.00 89.06 98 THR A O 1
ATOM 776 N N . SER A 1 99 ? 4.239 8.452 10.891 1.00 89.56 99 SER A N 1
ATOM 777 C CA . SER A 1 99 ? 4.184 9.525 11.892 1.00 89.56 99 SER A CA 1
ATOM 778 C C . SER A 1 99 ? 4.531 9.052 13.300 1.00 89.56 99 SER A C 1
ATOM 780 O O . SER A 1 99 ? 5.185 9.774 14.043 1.00 89.56 99 SER A O 1
ATOM 782 N N . ASP A 1 100 ? 4.067 7.862 13.678 1.00 91.94 100 ASP A N 1
ATOM 783 C CA . ASP A 1 100 ? 4.155 7.346 15.049 1.00 91.94 100 ASP A CA 1
ATOM 784 C C . ASP A 1 100 ? 4.612 5.882 15.121 1.00 91.94 100 ASP A C 1
ATOM 786 O O . ASP A 1 100 ? 4.628 5.290 16.198 1.00 91.94 100 ASP A O 1
ATOM 790 N N . HIS A 1 101 ? 4.998 5.296 13.982 1.00 93.06 101 HIS A N 1
ATOM 791 C CA . HIS A 1 101 ? 5.493 3.922 13.873 1.00 93.06 101 HIS A CA 1
ATOM 792 C C . HIS A 1 101 ? 4.511 2.856 14.378 1.00 93.06 101 HIS A C 1
ATOM 794 O O . HIS A 1 101 ? 4.907 1.731 14.689 1.00 93.06 101 HIS A O 1
ATOM 800 N N . THR A 1 102 ? 3.219 3.180 14.428 1.00 94.38 102 THR A N 1
ATOM 801 C CA . THR A 1 102 ? 2.178 2.228 14.814 1.00 94.38 102 THR A CA 1
ATOM 802 C C . THR A 1 102 ? 1.802 1.321 13.647 1.00 94.38 102 THR A C 1
ATOM 804 O O . THR A 1 102 ? 1.843 1.722 12.482 1.00 94.38 102 THR A O 1
ATOM 807 N N . TRP A 1 103 ? 1.443 0.071 13.947 1.00 96.38 103 TRP A N 1
ATOM 808 C CA . TRP A 1 103 ? 0.886 -0.829 12.941 1.00 96.38 103 TRP A CA 1
ATOM 809 C C . TRP A 1 103 ? -0.572 -0.460 12.655 1.00 96.38 103 TRP A C 1
ATOM 811 O O . TRP A 1 103 ? -1.402 -0.418 13.567 1.00 96.38 103 TRP A O 1
ATOM 821 N N . VAL A 1 104 ? -0.874 -0.230 11.381 1.00 97.44 104 VAL A N 1
ATOM 822 C CA . VAL A 1 104 ? -2.213 0.038 10.864 1.00 97.44 104 VAL A CA 1
ATOM 823 C C . VAL A 1 104 ? -2.691 -1.191 10.106 1.00 97.44 104 VAL A C 1
ATOM 825 O O . VAL A 1 104 ? -2.146 -1.543 9.059 1.00 97.44 104 VAL A O 1
ATOM 828 N N . THR A 1 105 ? -3.732 -1.832 10.625 1.00 97.19 105 THR A N 1
ATOM 829 C CA . THR A 1 105 ? -4.401 -2.958 9.963 1.00 97.19 105 THR A CA 1
ATOM 830 C C . THR A 1 105 ? -5.415 -2.428 8.960 1.00 97.19 105 THR A C 1
ATOM 832 O O . THR A 1 105 ? -6.164 -1.506 9.277 1.00 97.19 105 THR A O 1
ATOM 835 N N . ILE A 1 106 ? -5.462 -2.998 7.758 1.00 95.88 106 ILE A N 1
ATOM 836 C CA . ILE A 1 106 ? -6.455 -2.626 6.749 1.00 95.88 106 ILE A CA 1
ATOM 837 C C . ILE A 1 106 ? -7.671 -3.549 6.792 1.00 95.88 106 ILE A C 1
ATOM 839 O O . ILE A 1 106 ? -7.543 -4.767 6.884 1.00 95.88 106 ILE A O 1
ATOM 843 N N . GLU A 1 107 ? -8.864 -2.978 6.656 1.00 95.00 107 GLU A N 1
ATOM 844 C CA . GLU A 1 107 ? -10.110 -3.734 6.552 1.00 95.00 107 GLU A CA 1
ATOM 845 C C . GLU A 1 107 ? -10.942 -3.278 5.361 1.00 95.00 107 GLU A C 1
ATOM 847 O O . GLU A 1 107 ? -11.046 -2.088 5.074 1.00 95.00 107 GLU A O 1
ATOM 852 N N . ARG A 1 108 ? -11.602 -4.235 4.697 1.00 93.56 108 ARG A N 1
ATOM 853 C CA . ARG A 1 108 ? -12.490 -3.987 3.547 1.00 93.56 108 ARG A CA 1
ATOM 854 C C . ARG A 1 108 ? -11.815 -3.219 2.402 1.00 93.56 108 ARG A C 1
ATOM 856 O O . ARG A 1 108 ? -12.464 -2.463 1.681 1.00 93.56 108 ARG A O 1
ATOM 863 N N . ILE A 1 109 ? -10.513 -3.429 2.223 1.00 93.44 109 ILE A N 1
ATOM 864 C CA . ILE A 1 109 ? -9.721 -2.869 1.128 1.00 93.44 109 ILE A CA 1
ATOM 865 C C . ILE A 1 109 ? -9.168 -4.030 0.301 1.00 93.44 109 ILE A C 1
ATOM 867 O O . ILE A 1 109 ? -8.561 -4.952 0.841 1.00 93.44 109 ILE A O 1
ATOM 871 N N . GLN A 1 110 ? -9.382 -3.987 -1.010 1.00 89.62 110 GLN A N 1
ATOM 872 C CA . GLN A 1 110 ? -8.847 -4.949 -1.970 1.00 89.62 110 GLN A CA 1
ATOM 873 C C . GLN A 1 110 ? -7.991 -4.236 -3.011 1.00 89.62 110 GLN A C 1
ATOM 875 O O . GLN A 1 110 ? -8.247 -3.088 -3.369 1.00 89.62 110 GLN A O 1
ATOM 880 N N . PHE A 1 111 ? -6.993 -4.948 -3.521 1.00 87.62 111 PHE A N 1
ATOM 881 C CA . PHE A 1 111 ? -6.106 -4.466 -4.571 1.00 87.62 111 PHE A CA 1
ATOM 882 C C . PHE A 1 111 ? -6.304 -5.316 -5.812 1.00 87.62 111 PHE A C 1
ATOM 884 O O . PHE A 1 111 ? -6.288 -6.552 -5.742 1.00 87.62 111 PHE A O 1
ATOM 891 N N . VAL A 1 112 ? -6.449 -4.643 -6.944 1.00 86.50 112 VAL A N 1
ATOM 892 C CA . VAL A 1 112 ? -6.517 -5.274 -8.253 1.00 86.50 112 VAL A CA 1
ATOM 893 C C . VAL A 1 112 ? -5.524 -4.571 -9.162 1.00 86.50 112 VAL A C 1
ATOM 895 O O . VAL A 1 112 ? -5.585 -3.357 -9.326 1.00 86.50 112 VAL A O 1
ATOM 898 N N . GLY A 1 113 ? -4.584 -5.327 -9.712 1.00 84.25 113 GLY A N 1
ATOM 899 C CA . GLY A 1 113 ? -3.606 -4.838 -10.668 1.00 84.25 113 GLY A CA 1
ATOM 900 C C . GLY A 1 113 ? -4.084 -5.064 -12.093 1.00 84.25 113 GLY A C 1
ATOM 901 O O . GLY A 1 113 ? -4.597 -6.132 -12.417 1.00 84.25 113 GLY A O 1
ATOM 902 N N . ALA A 1 114 ? -3.861 -4.085 -12.954 1.00 81.12 114 ALA A N 1
ATOM 903 C CA . ALA A 1 114 ? -3.900 -4.271 -14.386 1.00 81.12 114 ALA A CA 1
ATOM 904 C C . ALA A 1 114 ? -2.525 -4.000 -14.989 1.00 81.12 114 ALA A C 1
ATOM 906 O O . ALA A 1 114 ? -1.765 -3.143 -14.531 1.00 81.12 114 ALA A O 1
ATOM 907 N N . CYS A 1 115 ? -2.190 -4.771 -16.012 1.00 77.44 115 CYS A N 1
ATOM 908 C CA . CYS A 1 115 ? -0.995 -4.555 -16.807 1.00 77.44 115 CYS A CA 1
ATOM 909 C C . CYS A 1 115 ? -1.294 -4.878 -18.262 1.00 77.44 115 CYS A C 1
ATOM 911 O O . CYS A 1 115 ? -2.030 -5.819 -18.558 1.00 77.44 115 CYS A O 1
ATOM 913 N N . ASN A 1 116 ? -0.656 -4.137 -19.160 1.00 73.12 116 ASN A N 1
ATOM 914 C CA . ASN A 1 116 ? -0.691 -4.484 -20.571 1.00 73.12 116 ASN A CA 1
ATOM 915 C C . ASN A 1 116 ? 0.150 -5.748 -20.820 1.00 73.12 116 ASN A C 1
ATOM 917 O O . ASN A 1 116 ? 1.171 -5.937 -20.137 1.00 73.12 116 ASN A O 1
ATOM 921 N N . PRO A 1 117 ? -0.249 -6.602 -21.781 1.00 68.44 117 PRO A N 1
ATOM 922 C CA . PRO A 1 117 ? 0.507 -7.787 -22.154 1.00 68.44 117 PRO A CA 1
ATOM 923 C C . PRO A 1 117 ? 1.982 -7.464 -22.446 1.00 68.44 117 PRO A C 1
ATOM 925 O O . PRO A 1 117 ? 2.294 -6.426 -23.033 1.00 68.44 117 PRO A O 1
ATOM 928 N N . PRO A 1 118 ? 2.923 -8.358 -22.092 1.00 64.12 118 PRO A N 1
ATOM 929 C CA . PRO A 1 118 ? 4.349 -8.137 -22.344 1.00 64.12 118 PRO A CA 1
ATOM 930 C C . PRO A 1 118 ? 4.712 -8.150 -23.837 1.00 64.12 118 PRO A C 1
ATOM 932 O O . PRO A 1 118 ? 5.839 -7.821 -24.190 1.00 64.12 118 PRO A O 1
ATOM 935 N N . THR A 1 119 ? 3.777 -8.538 -24.708 1.00 70.31 119 THR A N 1
ATOM 936 C CA . THR A 1 119 ? 3.902 -8.475 -26.169 1.00 70.31 119 THR A CA 1
ATOM 937 C C . THR A 1 119 ? 3.859 -7.046 -26.710 1.00 70.31 119 THR A C 1
ATOM 939 O O . THR A 1 119 ? 4.302 -6.812 -27.834 1.00 70.31 119 THR A O 1
ATOM 942 N N . ASP A 1 120 ? 3.359 -6.086 -25.929 1.00 71.12 120 ASP A N 1
ATOM 943 C CA . ASP A 1 120 ? 3.252 -4.693 -26.352 1.00 71.12 120 ASP A CA 1
ATOM 944 C C . ASP A 1 120 ? 4.612 -3.979 -26.292 1.00 71.12 120 ASP A C 1
ATOM 946 O O . ASP A 1 120 ? 5.399 -4.124 -25.350 1.00 71.12 120 ASP A O 1
ATOM 950 N N . ARG A 1 121 ? 4.896 -3.159 -27.311 1.00 64.50 121 ARG A N 1
ATOM 951 C CA . ARG A 1 121 ? 6.192 -2.485 -27.481 1.00 64.50 121 ARG A CA 1
ATOM 952 C C . ARG A 1 121 ? 6.546 -1.633 -26.252 1.00 64.50 121 ARG A C 1
ATOM 954 O O . ARG A 1 121 ? 5.805 -0.731 -25.877 1.00 64.50 121 ARG A O 1
ATOM 961 N N . GLY A 1 122 ? 7.718 -1.886 -25.665 1.00 63.50 122 GLY A N 1
ATOM 962 C CA . GLY A 1 122 ? 8.237 -1.138 -24.512 1.00 63.50 122 GLY A CA 1
ATOM 963 C C . GLY A 1 122 ? 7.775 -1.651 -23.142 1.00 63.50 122 GLY A C 1
ATOM 964 O O . GLY A 1 122 ? 8.142 -1.058 -22.128 1.00 63.50 122 GLY A O 1
ATOM 965 N N . ARG A 1 123 ? 7.007 -2.749 -23.079 1.00 64.94 123 ARG A N 1
ATOM 966 C CA . ARG A 1 123 ? 6.566 -3.357 -21.815 1.00 64.94 123 ARG A CA 1
ATOM 967 C C . ARG A 1 123 ? 7.537 -4.439 -21.345 1.00 64.94 123 ARG A C 1
ATOM 969 O O . ARG A 1 123 ? 8.084 -5.204 -22.134 1.00 64.94 123 ARG A O 1
ATOM 976 N N . LYS A 1 124 ? 7.768 -4.489 -20.031 1.00 61.41 124 LYS A N 1
ATOM 977 C CA . LYS A 1 124 ? 8.605 -5.510 -19.386 1.00 61.41 124 LYS A CA 1
ATOM 978 C C . LYS A 1 124 ? 7.712 -6.659 -18.897 1.00 61.41 124 LYS A C 1
ATOM 980 O O . LYS A 1 124 ? 6.618 -6.384 -18.389 1.00 61.41 124 LYS A O 1
ATOM 985 N N . PRO A 1 125 ? 8.154 -7.926 -19.014 1.00 63.94 125 PRO A N 1
ATOM 986 C CA . PRO A 1 125 ? 7.437 -9.049 -18.425 1.00 63.94 125 PRO A CA 1
ATOM 987 C C . PRO A 1 125 ? 7.304 -8.862 -16.912 1.00 63.94 125 PRO A C 1
ATOM 989 O O . PRO A 1 125 ? 8.228 -8.383 -16.247 1.00 63.94 125 PRO A O 1
ATOM 992 N N . LEU A 1 126 ? 6.145 -9.240 -16.367 1.00 63.84 126 LEU A N 1
ATOM 993 C CA . LEU A 1 126 ? 5.927 -9.238 -14.924 1.00 63.84 126 LEU A CA 1
ATOM 994 C C . LEU A 1 126 ? 6.950 -10.169 -14.271 1.00 63.84 126 LEU A C 1
ATOM 996 O O . LEU A 1 126 ? 6.973 -11.372 -14.524 1.00 63.84 126 LEU A O 1
ATOM 1000 N N . SER A 1 127 ? 7.811 -9.611 -13.423 1.00 62.81 127 SER A N 1
ATOM 1001 C CA . SER A 1 127 ? 8.714 -10.434 -12.621 1.00 62.81 127 SER A CA 1
ATOM 1002 C C . SER A 1 127 ? 7.919 -11.316 -11.650 1.00 62.81 127 SER A C 1
ATOM 1004 O O . SER A 1 127 ? 6.827 -10.943 -11.220 1.00 62.81 127 SER A O 1
ATOM 1006 N N . HIS A 1 128 ? 8.500 -12.436 -11.213 1.00 63.66 128 HIS A N 1
ATOM 1007 C CA . HIS A 1 128 ? 7.880 -13.335 -10.226 1.00 63.66 128 HIS A CA 1
ATOM 10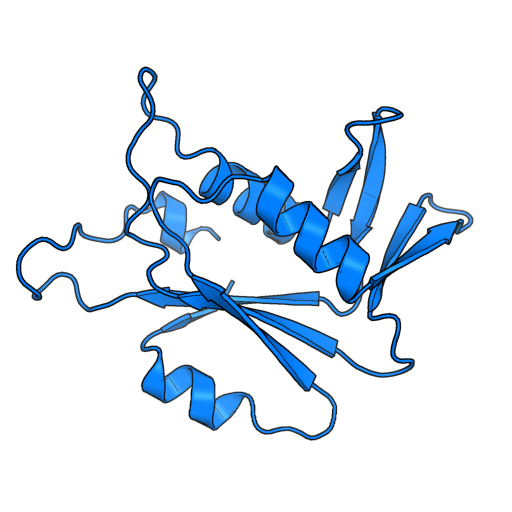08 C C . HIS A 1 128 ? 7.497 -12.619 -8.910 1.00 63.66 128 HIS A C 1
ATOM 1010 O O . HIS A 1 128 ? 6.629 -13.057 -8.162 1.00 63.66 128 HIS A O 1
ATOM 1016 N N . ARG A 1 129 ? 8.110 -11.458 -8.634 1.00 61.34 129 ARG A N 1
ATOM 1017 C CA . ARG A 1 129 ? 7.764 -10.601 -7.492 1.00 61.34 129 ARG A CA 1
ATOM 1018 C C . ARG A 1 129 ? 6.334 -10.056 -7.564 1.00 61.34 129 ARG A C 1
ATOM 1020 O O . ARG A 1 129 ? 5.769 -9.783 -6.514 1.00 61.34 129 ARG A O 1
ATOM 1027 N N . TYR A 1 130 ? 5.759 -9.939 -8.761 1.00 60.97 130 TYR A N 1
ATOM 1028 C CA . TYR A 1 130 ? 4.377 -9.506 -8.966 1.00 60.97 130 TYR A CA 1
ATOM 1029 C C . TYR A 1 130 ? 3.369 -10.650 -8.880 1.00 60.97 130 TYR A C 1
ATOM 1031 O O . TYR A 1 130 ? 2.259 -10.432 -8.417 1.00 60.97 130 TYR A O 1
ATOM 1039 N N . SER A 1 131 ? 3.747 -11.873 -9.267 1.00 58.78 131 SER A N 1
ATOM 1040 C CA 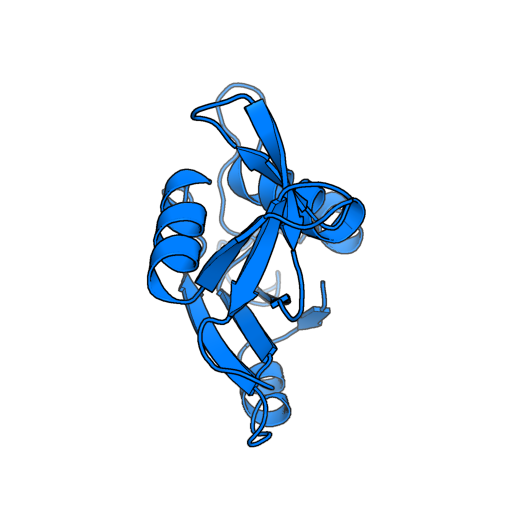. SER A 1 131 ? 2.880 -13.052 -9.110 1.00 58.78 131 SER A CA 1
ATOM 1041 C C . SER A 1 131 ? 2.733 -13.503 -7.653 1.00 58.78 131 SER A C 1
ATOM 1043 O O . SER A 1 131 ? 1.883 -14.331 -7.356 1.00 58.78 131 SER A O 1
ATOM 1045 N N . MET A 1 132 ? 3.566 -12.976 -6.749 1.00 52.38 132 MET A N 1
ATOM 1046 C CA . MET A 1 132 ? 3.515 -13.216 -5.300 1.00 52.38 132 MET A CA 1
ATOM 1047 C C . MET A 1 132 ? 2.801 -12.092 -4.515 1.00 52.38 132 MET A C 1
ATOM 1049 O O . MET A 1 132 ? 2.919 -12.049 -3.287 1.00 52.38 132 MET A O 1
ATOM 1053 N N . LEU A 1 133 ? 2.123 -11.163 -5.206 1.00 57.34 133 LEU A N 1
ATOM 1054 C CA . LEU A 1 133 ? 1.318 -10.081 -4.618 1.00 57.34 133 LEU A CA 1
ATOM 1055 C C . LEU A 1 133 ? -0.134 -10.489 -4.381 1.00 57.34 133 LEU A C 1
ATOM 1057 O O . LEU A 1 133 ? -0.726 -11.244 -5.176 1.00 57.34 133 LEU A O 1
#

Foldseek 3Di:
DAEDAPVVVVVVQPDPQEDEDEDEDALPDAVVVVVVVQVVFWDWDQDPVFIEIEGPDPRHAYEYEYEANQHHDQPPVRDRRVLVVVLCCVVVQFDADPPPRTTYGYDRYHYYYYHDDCPDPPTDPDDVSNVSD

Radius of gyration: 15.21 Å; chains: 1; bounding box: 43×24×49 Å

InterPro domains:
  IPR026983 Dynein heavy chain [PTHR45703] (9-131)
  IPR027417 P-loop containing nucleoside triphosphate hydrolase [G3DSA:3.40.50.300] (6-133)
  IPR027417 P-loop containing nucleoside triphosphate hydrolase [SSF52540] (19-124)

pLDDT: mean 81.4, std 12.38, range [52.38, 97.44]

Organism: Amphimedon queenslandica (NCBI:txid400682)

Sequence (133 aa):
MVISDASVIKNDLSTVEKKVVGLNVSSATTPELLLKRFDHYCEYKRAPNGVVMAPSQLGKWLVLFCDEINLPDLEKYGTQRIISFLRQIVKHGGFYSTSDHTWVTIERIQFVGACNPPTDRGRKPLSHRYSML